Protein AF-G7MB43-F1 (afdb_monomer_lite)

Foldseek 3Di:
DDWDQDPVVRDIWQFDADDPVLVVVLVVCCVPPNLVSLLSRCQRGTPPPPLVPVVLCVVDVDPDSSVSCCVVDPSVVSVVVSCVNVCVVVDDDDPDPDDD

Radius of gyration: 13.61 Å; chains: 1; bounding box: 40×26×32 Å

pLDDT: mean 72.55, std 13.57, range [34.59, 85.25]

Secondary structure (DSSP, 8-state):
-EEEEETTTTEEEEE-PPPHHHHHHHHHHHTT-HHHHHHHHHHHHEEES-TT-HHHHHHS--SSGGGHHHHHS-HHHHHHHHHHHHHTTS------S---

Sequence (100 aa):
MEEIYISRLGIGVSIIEPNSEVKRKIDALVKKDMVAAFKELVFNCVVKPDLKDPKLKKTFPCTNESDIVCKLFTLGELKYIADEIIGIKNDVVTKRIKSY

Structure (mmCIF, N/CA/C/O backbone):
data_AF-G7MB43-F1
#
_entry.id   AF-G7MB43-F1
#
loop_
_atom_site.group_PDB
_atom_site.id
_atom_site.type_symbol
_atom_site.label_atom_id
_atom_site.label_alt_id
_atom_site.label_comp_id
_atom_site.label_asym_id
_atom_site.label_entity_id
_atom_site.label_seq_id
_atom_site.pdbx_PDB_ins_code
_atom_site.Cartn_x
_atom_site.Cartn_y
_atom_site.Cartn_z
_atom_site.occupancy
_atom_site.B_iso_or_equiv
_atom_site.auth_seq_id
_atom_site.auth_comp_id
_atom_site.auth_asym_id
_atom_site.auth_atom_id
_atom_site.pdbx_PDB_model_num
ATOM 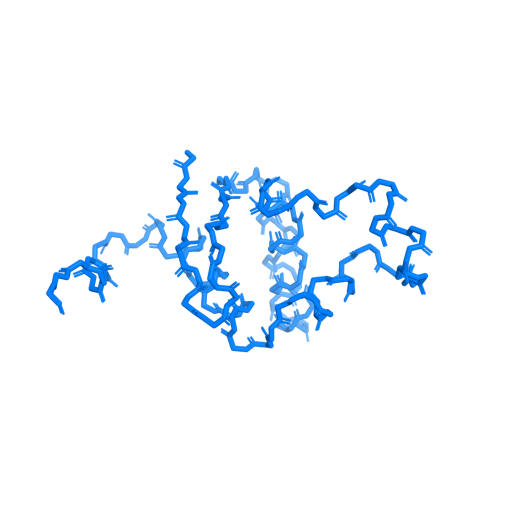1 N N . MET A 1 1 ? -11.496 7.432 -7.676 1.00 62.50 1 MET A N 1
ATOM 2 C CA . MET A 1 1 ? -11.302 7.277 -6.220 1.00 62.50 1 MET A CA 1
ATOM 3 C C . MET A 1 1 ? -12.063 6.035 -5.842 1.00 62.50 1 MET A C 1
ATOM 5 O O . MET A 1 1 ? -13.266 6.008 -6.070 1.00 62.50 1 MET A O 1
ATOM 9 N N . GLU A 1 2 ? -11.360 5.019 -5.366 1.00 75.06 2 GLU A N 1
ATOM 10 C CA . GLU A 1 2 ? -11.967 3.777 -4.889 1.00 75.06 2 GLU A CA 1
ATOM 11 C C . GLU A 1 2 ? -11.776 3.657 -3.385 1.00 75.06 2 GLU A C 1
ATOM 13 O O . GLU A 1 2 ? -10.869 4.261 -2.818 1.00 75.06 2 GLU A O 1
ATOM 18 N N . GLU A 1 3 ? -12.670 2.928 -2.729 1.00 77.81 3 GLU A N 1
ATOM 19 C CA . GLU A 1 3 ? -12.609 2.704 -1.292 1.00 77.81 3 GLU A CA 1
ATOM 20 C C . GLU A 1 3 ? -12.621 1.207 -1.012 1.00 77.81 3 GLU A C 1
ATOM 22 O O . GLU A 1 3 ? -13.549 0.494 -1.393 1.00 77.81 3 GLU A O 1
ATOM 27 N N . ILE A 1 4 ? -11.571 0.750 -0.341 1.00 79.00 4 ILE A N 1
ATOM 28 C CA . ILE A 1 4 ? -11.373 -0.631 0.071 1.00 79.00 4 ILE A CA 1
ATOM 29 C C . ILE A 1 4 ? -11.681 -0.708 1.555 1.00 79.00 4 ILE A C 1
ATOM 31 O O . ILE A 1 4 ? -11.044 -0.044 2.371 1.00 79.00 4 ILE A O 1
ATOM 35 N N . TYR A 1 5 ? -12.650 -1.532 1.932 1.00 78.50 5 TYR A N 1
ATOM 36 C CA . TYR A 1 5 ? -12.947 -1.746 3.340 1.00 78.50 5 TYR A CA 1
ATOM 37 C C . TYR A 1 5 ? -12.073 -2.862 3.903 1.00 78.50 5 TYR A C 1
ATOM 39 O O . TYR A 1 5 ? -12.148 -4.006 3.454 1.00 78.50 5 TYR A O 1
ATOM 47 N N . ILE A 1 6 ? -11.263 -2.545 4.913 1.00 77.31 6 ILE A N 1
ATOM 48 C CA . ILE A 1 6 ? -10.412 -3.534 5.573 1.00 77.31 6 ILE A CA 1
ATOM 49 C C . ILE A 1 6 ? -11.104 -4.005 6.846 1.00 77.31 6 ILE A C 1
ATOM 51 O O . ILE A 1 6 ? -11.039 -3.351 7.889 1.00 77.31 6 ILE A O 1
ATOM 55 N N . SER A 1 7 ? -11.727 -5.184 6.780 1.00 74.88 7 SER A N 1
ATOM 56 C CA . SER A 1 7 ? -12.477 -5.777 7.896 1.00 74.88 7 SER A CA 1
ATOM 57 C C . SER A 1 7 ? -11.645 -5.935 9.172 1.00 74.88 7 SER A C 1
ATOM 59 O O . SER A 1 7 ? -12.177 -5.785 10.265 1.00 74.88 7 SER A O 1
ATOM 61 N N . ARG A 1 8 ? -10.335 -6.192 9.050 1.00 74.69 8 ARG A N 1
ATOM 62 C CA . ARG A 1 8 ? -9.420 -6.328 10.195 1.00 74.69 8 ARG A CA 1
ATOM 63 C C . ARG A 1 8 ? -9.287 -5.039 11.005 1.00 74.69 8 ARG A C 1
ATOM 65 O O . ARG A 1 8 ? -9.205 -5.091 12.227 1.00 74.69 8 ARG A O 1
ATOM 72 N N . LEU A 1 9 ? -9.217 -3.903 10.317 1.00 70.06 9 LEU A N 1
ATOM 73 C CA . LEU A 1 9 ? -9.078 -2.586 10.935 1.00 70.06 9 LEU A CA 1
ATOM 74 C C . LEU A 1 9 ? -10.443 -1.952 11.224 1.00 70.06 9 LEU A C 1
ATOM 76 O O . LEU A 1 9 ? -10.525 -1.009 12.004 1.00 70.06 9 LEU A O 1
ATOM 80 N N . GLY A 1 10 ? -11.509 -2.451 10.592 1.00 74.38 10 GLY A N 1
ATOM 81 C CA . GLY A 1 10 ? -12.838 -1.851 10.653 1.00 74.38 10 GLY A CA 1
ATOM 82 C C . GLY A 1 10 ? -12.904 -0.472 9.987 1.00 74.38 10 GLY A C 1
ATOM 83 O O . GLY A 1 10 ? -13.852 0.274 10.233 1.00 74.38 10 GLY A O 1
ATOM 84 N N . ILE A 1 11 ? -11.910 -0.120 9.161 1.00 76.69 11 ILE A N 1
ATOM 85 C CA . ILE A 1 11 ? -11.804 1.185 8.496 1.00 76.69 11 ILE A CA 1
ATOM 86 C C . ILE A 1 11 ? -11.931 1.047 6.977 1.00 76.69 11 ILE A C 1
ATOM 88 O O . ILE A 1 11 ? -11.456 0.076 6.381 1.00 76.69 11 ILE A O 1
ATOM 92 N N . GLY A 1 12 ? -12.535 2.060 6.354 1.00 78.62 12 GLY A N 1
ATOM 93 C CA . GLY A 1 12 ? -12.481 2.270 4.909 1.00 78.62 12 GLY A CA 1
ATOM 94 C C . GLY A 1 12 ? -11.170 2.948 4.518 1.00 78.62 12 GLY A C 1
ATOM 95 O O . GLY A 1 12 ? -10.796 3.972 5.094 1.00 78.62 12 GLY A O 1
ATOM 96 N N . VAL A 1 13 ? -10.468 2.364 3.555 1.00 82.25 13 VAL A N 1
ATOM 97 C CA . VAL A 1 13 ? -9.221 2.871 2.987 1.00 82.25 13 VAL A CA 1
ATOM 98 C C . VAL A 1 13 ? -9.521 3.439 1.607 1.00 82.25 13 VAL A C 1
ATOM 100 O O . VAL A 1 13 ? -9.859 2.698 0.689 1.00 82.25 13 VAL A O 1
ATOM 103 N N . SER A 1 14 ? -9.402 4.751 1.435 1.00 83.38 14 SER A N 1
ATOM 104 C CA . SER A 1 14 ? -9.616 5.386 0.133 1.00 83.38 14 SER A CA 1
ATOM 105 C C . SER A 1 14 ? -8.314 5.388 -0.665 1.00 83.38 14 SER A C 1
ATOM 107 O O . SER A 1 14 ? -7.321 5.973 -0.223 1.00 83.38 14 SER A O 1
ATOM 109 N N . ILE A 1 15 ? -8.335 4.784 -1.852 1.00 85.12 15 ILE A N 1
ATOM 110 C CA . ILE A 1 15 ? -7.223 4.730 -2.799 1.00 85.12 15 ILE A CA 1
ATOM 111 C C . ILE A 1 15 ? -7.501 5.550 -4.066 1.00 85.12 15 ILE A C 1
ATOM 113 O O . ILE A 1 15 ? -8.637 5.707 -4.531 1.00 85.12 15 ILE A O 1
ATOM 117 N N . ILE A 1 16 ? -6.434 6.089 -4.645 1.00 83.62 16 ILE A N 1
ATOM 118 C CA . ILE A 1 16 ? -6.444 6.779 -5.933 1.00 83.62 16 ILE A CA 1
ATOM 119 C C . ILE A 1 16 ? -5.530 6.082 -6.924 1.00 83.62 16 ILE A C 1
ATOM 121 O O . ILE A 1 16 ? -4.561 5.426 -6.550 1.00 83.62 16 ILE A O 1
ATOM 125 N N . GLU A 1 17 ? -5.839 6.259 -8.204 1.00 81.75 17 GLU A N 1
ATOM 126 C CA . GLU A 1 17 ? -5.006 5.717 -9.261 1.00 81.75 17 GLU A CA 1
ATOM 127 C C . GLU A 1 17 ? -3.611 6.373 -9.226 1.00 81.75 17 GLU A C 1
ATOM 129 O O . GLU A 1 17 ? -3.509 7.607 -9.191 1.00 81.75 17 GLU A O 1
ATOM 134 N N . PRO A 1 18 ? -2.522 5.583 -9.256 1.00 79.94 18 PRO A N 1
ATOM 135 C CA . PRO A 1 18 ? -1.178 6.127 -9.261 1.00 79.94 18 PRO A CA 1
ATOM 136 C C . PRO A 1 18 ? -0.908 6.877 -10.560 1.00 79.94 18 PRO A C 1
ATOM 138 O O . PRO A 1 18 ? -1.179 6.388 -11.664 1.00 79.94 18 PRO A O 1
ATOM 141 N N . ASN A 1 19 ? -0.274 8.040 -10.428 1.00 81.31 19 ASN A N 1
ATOM 142 C CA . ASN A 1 19 ? 0.193 8.802 -11.577 1.00 81.31 19 ASN A CA 1
ATOM 143 C C . ASN A 1 19 ? 1.303 8.039 -12.333 1.00 81.31 19 ASN A C 1
ATOM 145 O O . ASN A 1 19 ? 1.975 7.164 -11.777 1.00 81.31 19 ASN A O 1
ATOM 149 N N . SER A 1 20 ? 1.530 8.390 -13.599 1.00 82.19 20 SER A N 1
ATOM 150 C CA . SER A 1 20 ? 2.497 7.727 -14.488 1.00 82.19 20 SER A CA 1
ATOM 151 C C . SER A 1 20 ? 3.914 7.654 -13.903 1.00 82.19 20 SER A C 1
ATOM 153 O O . SER A 1 20 ? 4.607 6.651 -14.072 1.00 82.19 20 SER A O 1
ATOM 155 N N . GLU A 1 21 ? 4.336 8.677 -13.158 1.00 84.25 21 GLU A N 1
ATOM 156 C CA . GLU A 1 21 ? 5.630 8.692 -12.466 1.00 84.25 21 GLU A CA 1
ATOM 157 C C . GLU A 1 21 ? 5.718 7.652 -11.346 1.00 84.25 21 GLU A C 1
ATOM 159 O O . GLU A 1 21 ? 6.734 6.966 -11.215 1.00 84.25 21 GLU A O 1
ATOM 164 N N . VAL A 1 22 ? 4.647 7.506 -10.560 1.00 82.25 22 VAL A N 1
ATOM 165 C CA . VAL A 1 22 ? 4.572 6.508 -9.488 1.00 82.25 22 VAL A CA 1
ATOM 166 C C . VAL A 1 22 ? 4.634 5.124 -10.113 1.00 82.25 22 VAL A C 1
ATOM 168 O O . VAL A 1 22 ? 5.533 4.364 -9.777 1.00 82.25 22 VAL A O 1
ATOM 171 N N . LYS A 1 23 ? 3.787 4.836 -11.110 1.00 82.31 23 LYS A N 1
ATOM 172 C CA . LYS A 1 23 ? 3.786 3.549 -11.831 1.00 82.31 23 LYS A CA 1
ATOM 173 C C . LYS A 1 23 ? 5.184 3.162 -12.327 1.00 82.31 23 LYS A C 1
ATOM 175 O O . LYS A 1 23 ? 5.604 2.025 -12.143 1.00 82.31 23 LYS A O 1
ATOM 180 N N . ARG A 1 24 ? 5.939 4.114 -12.885 1.00 84.12 24 ARG A N 1
ATOM 181 C CA . ARG A 1 24 ? 7.306 3.875 -13.371 1.00 84.12 24 ARG A CA 1
ATOM 182 C C . ARG A 1 24 ? 8.293 3.543 -12.248 1.00 84.12 24 ARG A C 1
ATOM 184 O O . ARG A 1 24 ? 9.139 2.669 -12.428 1.00 84.12 24 ARG A O 1
ATOM 191 N N . LYS A 1 25 ? 8.189 4.215 -11.095 1.00 83.62 25 LYS A N 1
ATOM 192 C CA . LYS A 1 25 ? 8.987 3.878 -9.903 1.00 83.62 25 LYS A CA 1
ATOM 193 C C . LYS A 1 25 ? 8.640 2.486 -9.387 1.00 83.62 25 LYS A C 1
ATOM 195 O O . LYS A 1 25 ? 9.547 1.712 -9.103 1.00 83.62 25 LYS A O 1
ATOM 200 N N . ILE A 1 26 ? 7.352 2.161 -9.319 1.00 83.44 26 ILE A N 1
ATOM 201 C CA . ILE A 1 26 ? 6.873 0.851 -8.874 1.00 83.44 26 ILE A CA 1
ATOM 202 C C . ILE A 1 26 ? 7.374 -0.253 -9.801 1.00 83.44 26 ILE A C 1
ATOM 204 O O . ILE A 1 26 ? 7.944 -1.210 -9.302 1.00 83.44 26 ILE A O 1
ATOM 208 N N . ASP A 1 27 ? 7.272 -0.108 -11.123 1.00 83.50 27 ASP A N 1
ATOM 209 C CA . ASP A 1 27 ? 7.766 -1.117 -12.077 1.00 83.50 27 ASP A CA 1
ATOM 210 C C . ASP A 1 27 ? 9.271 -1.396 -11.910 1.00 83.50 27 ASP A C 1
ATOM 212 O O . ASP A 1 27 ? 9.720 -2.545 -11.923 1.00 83.50 27 ASP A O 1
ATOM 216 N N . ALA A 1 28 ? 10.059 -0.342 -11.673 1.00 85.25 28 ALA A N 1
ATOM 217 C CA . ALA A 1 28 ? 11.483 -0.473 -11.382 1.00 85.25 28 ALA A CA 1
ATOM 218 C C . ALA A 1 28 ? 11.748 -1.161 -10.030 1.00 85.25 28 ALA A C 1
ATOM 220 O O . ALA A 1 28 ? 12.717 -1.914 -9.909 1.00 85.25 28 ALA A O 1
ATOM 221 N N . LEU A 1 29 ? 10.900 -0.908 -9.027 1.00 83.56 29 LEU A N 1
ATOM 222 C CA . LEU A 1 29 ? 10.996 -1.522 -7.705 1.00 83.56 29 LEU A CA 1
ATOM 223 C C . LEU A 1 29 ? 10.550 -2.982 -7.725 1.00 83.56 29 LEU A C 1
ATOM 225 O O . LEU A 1 29 ? 11.276 -3.802 -7.189 1.00 83.56 29 LEU A O 1
ATOM 229 N N . VAL A 1 30 ? 9.461 -3.349 -8.408 1.00 82.44 30 VAL A N 1
ATOM 230 C CA . VAL A 1 30 ? 8.971 -4.740 -8.495 1.00 82.44 30 VAL A CA 1
ATOM 231 C C . VAL A 1 30 ? 10.055 -5.685 -9.024 1.00 82.44 30 VAL A C 1
ATOM 233 O O . VAL A 1 30 ? 10.149 -6.824 -8.575 1.00 82.44 30 VAL A O 1
ATOM 236 N N . LYS A 1 31 ? 10.918 -5.202 -9.927 1.00 80.88 31 LYS A N 1
ATOM 237 C CA . LYS A 1 31 ? 12.056 -5.964 -10.472 1.00 80.88 31 LYS A CA 1
ATOM 238 C C . LYS A 1 31 ? 13.185 -6.216 -9.468 1.00 80.88 31 LYS A C 1
ATOM 240 O O . LYS A 1 31 ? 13.976 -7.128 -9.684 1.00 80.88 31 LYS A O 1
ATOM 245 N N . LYS A 1 32 ? 13.303 -5.396 -8.421 1.00 83.62 32 LYS A N 1
ATOM 246 C CA . LYS A 1 32 ? 14.361 -5.488 -7.401 1.00 83.62 32 LYS A CA 1
ATOM 247 C C . LYS A 1 32 ? 13.831 -6.025 -6.079 1.00 83.62 32 LYS A C 1
ATOM 249 O O . LYS A 1 32 ? 14.377 -6.976 -5.538 1.00 83.62 32 LYS A O 1
ATOM 254 N N . ASP A 1 33 ? 12.787 -5.387 -5.572 1.00 83.25 33 ASP A N 1
ATOM 255 C CA . ASP A 1 33 ? 12.164 -5.651 -4.289 1.00 83.25 33 ASP A CA 1
ATOM 256 C C . ASP A 1 33 ? 10.653 -5.396 -4.386 1.00 83.25 33 ASP A C 1
ATOM 258 O O . ASP A 1 33 ? 10.165 -4.260 -4.416 1.00 83.25 33 ASP A O 1
ATOM 262 N N . MET A 1 34 ? 9.900 -6.491 -4.458 1.00 78.12 34 MET A N 1
ATOM 263 C CA . MET A 1 34 ? 8.447 -6.452 -4.593 1.00 78.12 34 MET A CA 1
ATOM 264 C C . MET A 1 34 ? 7.771 -5.861 -3.346 1.00 78.12 34 MET A C 1
ATOM 266 O O . MET A 1 34 ? 6.756 -5.177 -3.463 1.00 78.12 34 MET A O 1
ATOM 270 N N . VAL A 1 35 ? 8.342 -6.065 -2.155 1.00 79.50 35 VAL A N 1
ATOM 271 C CA . VAL A 1 35 ? 7.773 -5.542 -0.907 1.00 79.50 35 VAL A CA 1
ATOM 272 C C . VAL A 1 35 ? 7.924 -4.026 -0.857 1.00 79.50 35 VAL A C 1
ATOM 274 O O . VAL A 1 35 ? 6.949 -3.331 -0.573 1.00 79.50 35 VAL A O 1
ATOM 277 N N . ALA A 1 36 ? 9.106 -3.501 -1.186 1.00 82.44 36 ALA A N 1
ATOM 278 C CA . ALA A 1 36 ? 9.329 -2.059 -1.284 1.00 82.44 36 ALA A CA 1
ATOM 279 C C . ALA A 1 36 ? 8.411 -1.413 -2.333 1.00 82.44 36 ALA A C 1
ATOM 281 O O . ALA A 1 36 ? 7.856 -0.342 -2.093 1.00 82.44 36 ALA A O 1
ATOM 282 N N . ALA A 1 37 ? 8.183 -2.092 -3.461 1.00 84.81 37 ALA A N 1
ATOM 283 C CA . ALA A 1 37 ? 7.239 -1.633 -4.472 1.00 84.81 37 ALA A CA 1
ATOM 284 C C . ALA A 1 37 ? 5.812 -1.509 -3.910 1.00 84.81 37 ALA A C 1
ATOM 286 O O . ALA A 1 37 ? 5.175 -0.471 -4.062 1.00 84.81 37 ALA A O 1
ATOM 287 N N . PHE A 1 38 ? 5.312 -2.524 -3.203 1.00 82.50 38 PHE A N 1
ATOM 288 C CA . PHE A 1 38 ? 3.979 -2.446 -2.601 1.00 82.50 38 PHE A CA 1
ATOM 289 C C . PHE A 1 38 ? 3.867 -1.321 -1.569 1.00 82.50 38 PHE A C 1
ATOM 291 O O . PHE A 1 38 ? 2.874 -0.597 -1.580 1.00 82.50 38 PHE A O 1
ATOM 298 N N . LYS A 1 39 ? 4.893 -1.109 -0.733 1.00 84.00 39 LYS A N 1
ATOM 299 C CA . LYS A 1 39 ? 4.903 0.005 0.230 1.00 84.00 39 LYS A CA 1
ATOM 300 C C . LYS A 1 39 ? 4.788 1.360 -0.464 1.00 84.00 39 LYS A C 1
ATOM 302 O O . LYS A 1 39 ? 3.922 2.149 -0.103 1.00 84.00 39 LYS A O 1
ATOM 307 N N . GLU A 1 40 ? 5.614 1.610 -1.478 1.00 84.06 40 GLU A N 1
ATOM 308 C CA . GLU A 1 40 ? 5.611 2.872 -2.230 1.00 84.06 40 GLU A CA 1
ATOM 309 C C . GLU A 1 40 ? 4.301 3.105 -2.986 1.00 84.06 40 GLU A C 1
ATOM 311 O O . GLU A 1 40 ? 3.828 4.2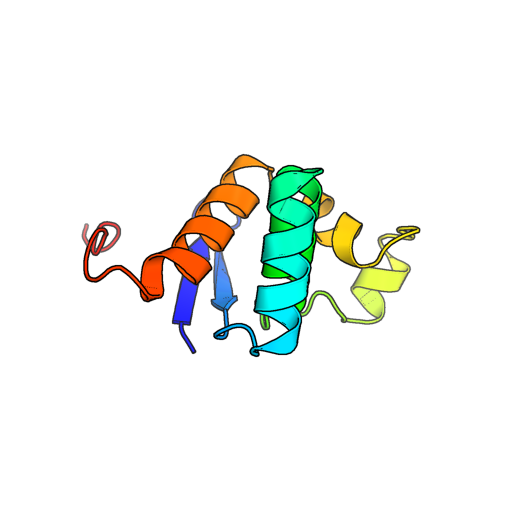40 -3.087 1.00 84.06 40 GLU A O 1
ATOM 316 N N . LEU A 1 41 ? 3.698 2.038 -3.509 1.00 84.94 41 LEU A N 1
ATOM 317 C CA . LEU A 1 41 ? 2.432 2.121 -4.220 1.00 84.94 41 LEU A CA 1
ATOM 318 C C . LEU A 1 41 ? 1.317 2.510 -3.249 1.00 84.94 41 LEU A C 1
ATOM 320 O O . LEU A 1 41 ? 0.630 3.502 -3.478 1.00 84.94 41 LEU A O 1
ATOM 324 N N . VAL A 1 42 ? 1.178 1.778 -2.144 1.00 83.44 42 VAL A N 1
ATOM 325 C CA . VAL A 1 42 ? 0.145 2.036 -1.137 1.00 83.44 42 VAL A CA 1
ATOM 326 C C . VAL A 1 42 ? 0.368 3.400 -0.481 1.00 83.44 42 VAL A C 1
ATOM 328 O O . VAL A 1 42 ? -0.586 4.153 -0.342 1.00 83.44 42 VAL A O 1
ATOM 331 N N . PHE A 1 43 ? 1.608 3.791 -0.179 1.00 82.94 43 PHE A N 1
ATOM 332 C CA . PHE A 1 43 ? 1.910 5.104 0.401 1.00 82.94 43 PHE A CA 1
ATOM 333 C C . PHE A 1 43 ? 1.474 6.277 -0.492 1.00 82.94 43 PHE A C 1
ATOM 335 O O . PHE A 1 43 ? 0.979 7.287 0.006 1.00 82.94 43 PHE A O 1
ATOM 342 N N . ASN A 1 44 ? 1.649 6.158 -1.813 1.00 84.56 44 ASN A N 1
ATOM 343 C CA . ASN A 1 44 ? 1.251 7.212 -2.750 1.00 84.56 44 ASN A CA 1
ATOM 344 C C . ASN A 1 44 ? -0.212 7.134 -3.193 1.00 84.56 44 ASN A C 1
ATOM 346 O O . ASN A 1 44 ? -0.764 8.157 -3.596 1.00 84.56 44 ASN A O 1
ATOM 350 N N . CYS A 1 45 ? -0.820 5.949 -3.168 1.00 84.00 45 CYS A N 1
ATOM 351 C CA . CYS A 1 45 ? -2.189 5.751 -3.638 1.00 84.00 45 CYS A CA 1
ATOM 352 C C . CYS A 1 45 ? -3.215 5.844 -2.512 1.00 84.00 45 CYS A C 1
ATOM 354 O O . CYS A 1 45 ? -4.352 6.211 -2.779 1.00 84.00 45 CYS A O 1
ATOM 356 N N . VAL A 1 46 ? -2.857 5.532 -1.266 1.00 82.62 46 VAL A N 1
ATOM 357 C CA . VAL A 1 46 ? -3.764 5.666 -0.123 1.00 82.62 46 VAL A CA 1
ATOM 358 C C . VAL A 1 46 ? -3.886 7.135 0.259 1.00 82.62 46 VAL A C 1
ATOM 360 O O . VAL A 1 46 ? -2.925 7.781 0.671 1.00 82.62 46 VAL A O 1
ATOM 363 N N . VAL A 1 47 ? -5.104 7.651 0.135 1.00 79.31 47 VAL A N 1
ATOM 364 C CA . VAL A 1 47 ? -5.490 9.000 0.564 1.00 79.31 47 VAL A CA 1
ATOM 365 C C . VAL A 1 47 ? -6.069 8.968 1.973 1.00 79.31 47 VAL A C 1
ATOM 367 O O . VAL A 1 47 ? -5.869 9.904 2.744 1.00 79.31 47 VAL A O 1
ATOM 370 N N . LYS A 1 48 ? -6.795 7.898 2.321 1.00 76.44 48 LYS A N 1
ATOM 371 C CA . LYS A 1 48 ? -7.348 7.698 3.664 1.00 76.44 48 LYS A CA 1
ATOM 372 C C . LYS A 1 48 ? -7.093 6.272 4.133 1.00 76.44 48 LYS A C 1
ATOM 374 O O . LYS A 1 48 ? -7.366 5.372 3.348 1.00 76.44 48 LYS A O 1
ATOM 379 N N . PRO A 1 49 ? -6.649 6.044 5.381 1.00 69.69 49 PRO A N 1
ATOM 380 C CA . PRO A 1 49 ? -6.266 7.038 6.396 1.00 69.69 49 PRO A CA 1
ATOM 381 C C . PRO A 1 49 ? -5.098 7.930 5.936 1.00 69.69 49 PRO A C 1
ATOM 383 O O . PRO A 1 49 ? -4.306 7.508 5.100 1.00 69.69 49 PRO A O 1
ATOM 386 N N . ASP A 1 50 ? -5.023 9.172 6.430 1.00 70.25 50 ASP A N 1
ATOM 387 C CA . ASP A 1 50 ? -3.983 10.121 6.009 1.00 70.25 50 ASP A CA 1
ATOM 388 C C . ASP A 1 50 ? -2.622 9.696 6.577 1.00 70.25 50 ASP A C 1
ATOM 390 O O . ASP A 1 50 ? -2.250 10.014 7.706 1.00 70.25 50 ASP A O 1
ATOM 394 N N . LEU A 1 51 ? -1.875 8.940 5.774 1.00 71.31 51 LEU A N 1
ATOM 395 C CA . LEU A 1 51 ? -0.534 8.453 6.105 1.00 71.31 51 LEU A CA 1
ATOM 396 C C . LEU A 1 51 ? 0.487 9.592 6.235 1.00 71.31 51 LEU A C 1
ATOM 398 O O . LEU A 1 51 ? 1.574 9.390 6.778 1.00 71.31 51 LEU A O 1
ATOM 402 N N . LYS A 1 52 ? 0.151 10.787 5.737 1.00 68.25 52 LYS A N 1
ATOM 403 C CA . LYS A 1 52 ? 0.980 11.990 5.815 1.00 68.25 52 LYS A CA 1
ATOM 404 C C . LYS A 1 52 ? 0.609 12.857 7.013 1.00 68.25 52 LYS A C 1
ATOM 406 O O . LYS A 1 52 ? 1.259 13.888 7.211 1.00 68.25 52 LYS A O 1
ATOM 411 N N . ASP A 1 53 ? -0.362 12.435 7.826 1.00 74.62 53 ASP A N 1
ATOM 412 C CA . ASP A 1 53 ? -0.795 13.198 8.985 1.00 74.62 53 ASP A CA 1
ATOM 413 C C . ASP A 1 53 ? 0.389 13.429 9.950 1.00 74.62 53 ASP A C 1
ATOM 415 O O . ASP A 1 53 ? 1.101 12.494 10.347 1.00 74.62 53 ASP A O 1
ATOM 419 N N . PRO A 1 54 ? 0.640 14.687 10.346 1.00 67.81 54 PRO A N 1
ATOM 420 C CA . PRO A 1 54 ? 1.780 15.030 11.183 1.00 67.81 54 PRO A CA 1
ATOM 421 C C . PRO A 1 54 ? 1.701 14.424 12.592 1.00 67.81 54 PRO A C 1
ATOM 423 O O . PRO A 1 54 ? 2.740 14.288 13.241 1.00 67.81 54 PRO A O 1
ATOM 426 N N . LYS A 1 55 ? 0.514 14.038 13.088 1.00 72.00 55 LYS A N 1
ATOM 427 C CA . LYS A 1 55 ? 0.387 13.300 14.354 1.00 72.00 55 LYS A CA 1
ATOM 428 C C . LYS A 1 55 ? 0.857 11.862 14.175 1.00 72.00 55 LYS A C 1
ATOM 430 O O . LYS A 1 55 ? 1.633 11.398 15.001 1.00 72.00 55 LYS A O 1
ATOM 435 N N . LEU A 1 56 ? 0.492 11.203 13.074 1.00 69.69 56 LEU A N 1
ATOM 436 C CA . LEU A 1 56 ? 0.992 9.866 12.728 1.00 69.69 56 LEU A CA 1
ATOM 437 C C . LEU A 1 56 ? 2.520 9.851 12.590 1.00 69.69 56 LEU A C 1
ATOM 439 O O . LEU A 1 56 ? 3.174 9.000 13.192 1.00 69.69 56 LEU A O 1
ATOM 443 N N . LYS A 1 57 ? 3.103 10.847 11.911 1.00 66.94 57 LYS A N 1
ATOM 444 C CA . LYS A 1 57 ? 4.567 11.009 11.810 1.00 66.94 57 LYS A CA 1
ATOM 445 C C . LYS A 1 57 ? 5.255 11.237 13.159 1.00 66.94 57 LYS A C 1
ATOM 447 O O . LYS A 1 57 ? 6.385 10.802 13.351 1.00 66.94 57 LYS A O 1
ATOM 452 N N . LYS A 1 58 ? 4.590 11.916 14.101 1.00 67.00 58 LYS A N 1
ATOM 453 C CA . LYS A 1 58 ? 5.102 12.092 15.472 1.00 67.00 58 LYS A CA 1
ATOM 454 C C . LYS A 1 58 ? 4.988 10.819 16.309 1.00 67.00 58 LYS A C 1
ATOM 456 O O . LYS A 1 58 ? 5.862 10.565 17.130 1.00 67.00 58 LYS A O 1
ATOM 461 N N . THR A 1 59 ? 3.925 10.039 16.125 1.00 66.38 59 THR A N 1
ATOM 462 C CA . THR A 1 59 ? 3.691 8.788 16.861 1.00 66.38 59 THR A CA 1
ATOM 463 C C . THR A 1 59 ? 4.566 7.642 16.347 1.00 66.38 59 THR A C 1
ATOM 465 O O . THR A 1 59 ? 4.984 6.797 17.135 1.00 66.38 59 THR A O 1
ATOM 468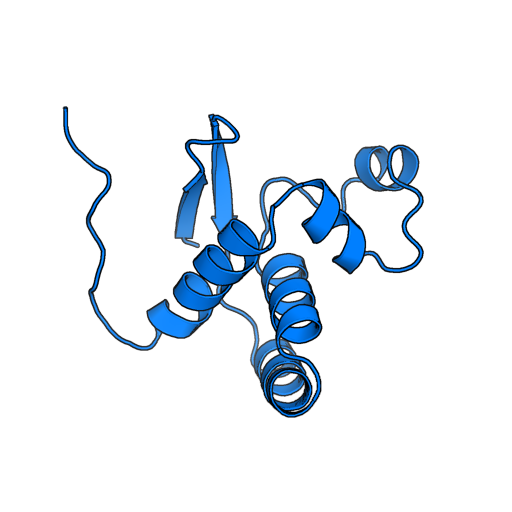 N N . PHE A 1 60 ? 4.888 7.630 15.052 1.00 64.38 60 PHE A N 1
ATOM 469 C CA . PHE A 1 60 ? 5.743 6.630 14.419 1.00 64.38 60 PHE A CA 1
ATOM 470 C C . PHE A 1 60 ? 6.973 7.308 13.799 1.00 64.38 60 PHE A C 1
ATOM 472 O O . PHE A 1 60 ? 6.925 7.689 12.628 1.00 64.38 60 PHE A O 1
ATOM 479 N N . PRO A 1 61 ? 8.083 7.464 14.550 1.00 60.38 61 PRO A N 1
ATOM 480 C CA . PRO A 1 61 ? 9.347 7.936 13.995 1.00 60.38 61 PRO A CA 1
ATOM 481 C C . PRO A 1 61 ? 9.931 6.860 13.066 1.00 60.38 61 PRO A C 1
ATOM 483 O O . PRO A 1 61 ? 10.768 6.050 13.458 1.00 60.38 61 PRO A O 1
ATOM 486 N N . CYS A 1 62 ? 9.438 6.813 11.833 1.00 63.34 62 CYS A N 1
ATOM 487 C CA . CYS A 1 62 ? 9.924 5.933 10.780 1.00 63.34 62 CYS A CA 1
ATOM 488 C C . CYS A 1 62 ? 10.955 6.680 9.928 1.00 63.34 62 CYS A C 1
ATOM 490 O O . CYS A 1 62 ? 10.735 7.823 9.536 1.00 63.34 62 CYS A O 1
ATOM 492 N N . THR A 1 63 ? 12.076 6.025 9.616 1.00 62.06 63 THR A N 1
ATOM 493 C CA . THR A 1 63 ? 13.137 6.589 8.761 1.00 62.06 63 THR A CA 1
ATOM 494 C C . THR A 1 63 ? 12.644 6.855 7.338 1.00 62.06 63 THR A C 1
ATOM 496 O O . THR A 1 63 ? 13.063 7.824 6.717 1.00 62.06 63 THR A O 1
ATOM 499 N N . ASN A 1 64 ? 11.722 6.019 6.853 1.00 64.12 64 ASN A N 1
ATOM 500 C CA . ASN A 1 64 ? 11.033 6.196 5.582 1.00 64.12 64 ASN A CA 1
ATOM 501 C C . ASN A 1 64 ? 9.535 6.339 5.835 1.00 64.12 64 ASN A C 1
ATOM 503 O O . ASN A 1 64 ? 8.943 5.529 6.550 1.00 64.12 64 ASN A O 1
ATOM 507 N N . GLU A 1 65 ? 8.918 7.344 5.215 1.00 65.00 65 GLU A N 1
ATOM 508 C CA . GLU A 1 65 ? 7.478 7.592 5.334 1.00 65.00 65 GLU A CA 1
ATOM 509 C C . GLU A 1 65 ? 6.654 6.383 4.862 1.00 65.00 65 GLU A C 1
ATOM 511 O O . GLU A 1 65 ? 5.607 6.099 5.430 1.00 65.00 65 GLU A O 1
ATOM 516 N N . SER A 1 66 ? 7.166 5.597 3.912 1.00 68.38 66 SER A N 1
ATOM 517 C CA . SER A 1 66 ? 6.549 4.361 3.426 1.00 68.38 66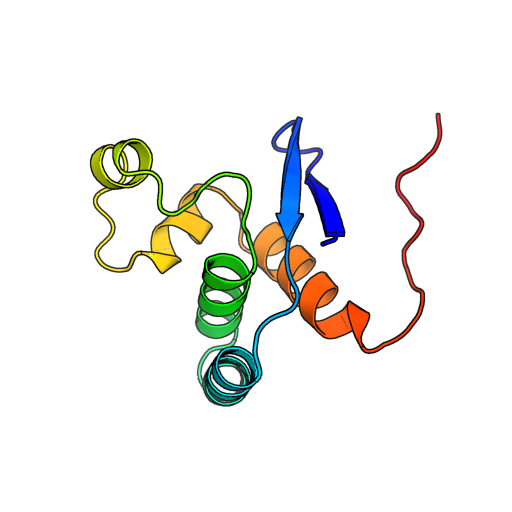 SER A CA 1
ATOM 518 C C . SER A 1 66 ? 6.641 3.169 4.388 1.00 68.38 66 SER A C 1
ATOM 520 O O . SER A 1 66 ? 5.945 2.168 4.205 1.00 68.38 66 SER A O 1
ATOM 522 N N . ASP A 1 67 ? 7.426 3.260 5.464 1.00 71.94 67 ASP A N 1
ATOM 523 C CA . ASP A 1 67 ? 7.496 2.198 6.473 1.00 71.94 67 ASP A CA 1
ATOM 524 C C . ASP A 1 67 ? 6.319 2.253 7.463 1.00 71.94 67 ASP A C 1
ATOM 526 O O . ASP A 1 67 ? 5.903 1.220 7.993 1.00 71.94 67 ASP A O 1
ATOM 530 N N . ILE A 1 68 ? 5.689 3.427 7.630 1.00 78.75 68 ILE A N 1
ATOM 531 C CA . ILE A 1 68 ? 4.461 3.570 8.433 1.00 78.75 68 ILE A CA 1
ATOM 532 C C . ILE A 1 68 ? 3.324 2.708 7.876 1.00 78.75 68 ILE A C 1
ATOM 534 O O . ILE A 1 68 ? 2.469 2.222 8.615 1.00 78.75 68 ILE A O 1
ATOM 538 N N . VAL A 1 69 ? 3.352 2.448 6.570 1.00 76.81 69 VAL A N 1
ATOM 539 C CA . VAL A 1 69 ? 2.361 1.623 5.885 1.00 76.81 69 VAL A CA 1
ATOM 540 C C . VAL A 1 69 ? 2.474 0.169 6.337 1.00 76.81 69 VAL A C 1
ATOM 542 O O . VAL A 1 69 ? 1.453 -0.480 6.506 1.00 76.81 69 VAL A O 1
ATOM 545 N N . CYS A 1 70 ? 3.678 -0.319 6.660 1.00 73.50 70 CYS A N 1
ATOM 546 C CA . CYS A 1 70 ? 3.871 -1.631 7.291 1.00 73.50 70 CYS A CA 1
ATOM 547 C C . CYS A 1 70 ? 3.505 -1.670 8.781 1.00 73.50 70 CYS A 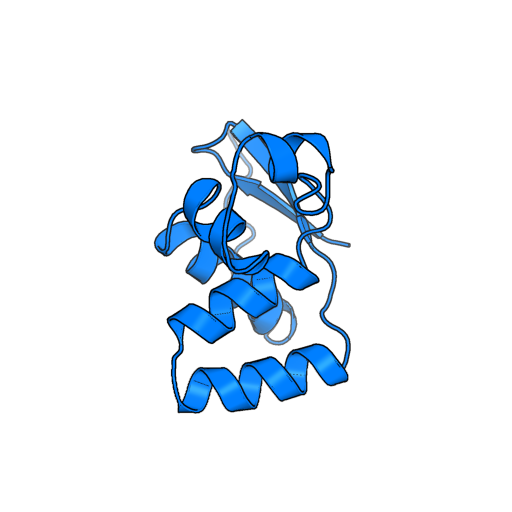C 1
ATOM 549 O O . CYS A 1 70 ? 3.374 -2.755 9.347 1.00 73.50 70 CYS A O 1
ATOM 551 N N . LYS A 1 71 ? 3.379 -0.512 9.439 1.00 76.75 71 LYS A N 1
ATOM 552 C CA . LYS A 1 71 ? 2.880 -0.420 10.819 1.00 76.75 71 LYS A CA 1
ATOM 553 C C . LYS A 1 71 ? 1.357 -0.423 10.867 1.00 76.75 71 LYS A C 1
ATOM 555 O O . LYS A 1 71 ? 0.787 -1.010 11.782 1.00 76.75 71 LYS A O 1
ATOM 560 N N . LEU A 1 72 ? 0.720 0.219 9.891 1.00 75.38 72 LEU A N 1
ATOM 561 C CA . LEU A 1 72 ? -0.735 0.332 9.792 1.00 75.38 72 LEU A CA 1
ATOM 562 C C . LEU A 1 72 ? -1.365 -0.875 9.094 1.00 75.38 72 LEU A C 1
ATOM 564 O O . LEU A 1 72 ? -2.396 -1.374 9.537 1.00 75.38 72 LEU A O 1
ATOM 568 N N . PHE A 1 73 ? -0.720 -1.375 8.045 1.00 79.81 73 PHE A N 1
ATOM 569 C CA . PHE A 1 73 ? -1.185 -2.495 7.241 1.00 79.81 73 PHE A CA 1
ATOM 570 C C . PHE A 1 73 ? -0.189 -3.648 7.314 1.00 79.81 73 PHE A C 1
ATOM 572 O O . PHE A 1 73 ? 1.028 -3.467 7.362 1.00 79.81 73 PHE A O 1
ATOM 579 N N . THR A 1 74 ? -0.708 -4.868 7.308 1.00 80.56 74 THR A N 1
ATOM 580 C CA . THR A 1 74 ? 0.128 -6.064 7.163 1.00 80.56 74 THR A CA 1
ATOM 581 C C . THR A 1 74 ? 0.610 -6.229 5.726 1.00 80.56 74 THR A C 1
ATOM 583 O O . THR A 1 74 ? 0.018 -5.699 4.791 1.00 80.56 74 THR A O 1
ATOM 586 N N . LEU A 1 75 ? 1.660 -7.030 5.523 1.00 79.62 75 LEU A N 1
ATOM 587 C CA . LEU A 1 75 ? 2.140 -7.383 4.180 1.00 79.62 75 LEU A CA 1
ATOM 588 C C . LEU A 1 75 ? 1.041 -8.000 3.298 1.00 79.62 75 LEU A C 1
ATOM 590 O O . LEU A 1 75 ? 1.023 -7.755 2.095 1.00 79.62 75 LEU A O 1
ATOM 594 N N . GLY A 1 76 ? 0.119 -8.767 3.889 1.00 78.12 76 GLY A N 1
ATOM 595 C CA . GLY A 1 76 ? -1.032 -9.322 3.176 1.00 78.12 76 GLY A CA 1
ATOM 596 C C . GLY A 1 76 ? -1.989 -8.239 2.677 1.00 78.12 76 GLY A C 1
ATOM 597 O O . GLY A 1 76 ? -2.378 -8.264 1.515 1.00 78.12 76 GLY A O 1
ATOM 598 N N . GLU A 1 77 ? -2.303 -7.255 3.522 1.00 79.81 77 GLU A N 1
ATOM 599 C CA . GLU A 1 77 ? -3.155 -6.110 3.166 1.00 79.81 77 GLU A CA 1
ATOM 600 C C . GLU A 1 77 ? -2.469 -5.180 2.161 1.00 79.81 77 GLU A C 1
ATOM 602 O O . GLU A 1 77 ? -3.097 -4.752 1.203 1.00 79.81 77 GLU A O 1
ATOM 607 N N . LEU A 1 78 ? -1.168 -4.921 2.322 1.00 81.88 78 LEU A N 1
ATOM 608 C CA . LEU A 1 78 ? -0.361 -4.171 1.355 1.00 81.88 78 LEU A CA 1
ATOM 609 C C . LEU A 1 78 ? -0.403 -4.816 -0.024 1.00 81.88 78 LEU A C 1
ATOM 611 O O . LEU A 1 78 ? -0.632 -4.130 -1.016 1.00 81.88 78 LEU A O 1
ATOM 615 N N . LYS A 1 79 ? -0.190 -6.134 -0.078 1.00 80.56 79 LYS A N 1
ATOM 616 C CA . LYS A 1 79 ? -0.261 -6.892 -1.322 1.00 80.56 79 LYS A CA 1
ATOM 617 C C . LYS A 1 79 ? -1.668 -6.830 -1.907 1.00 80.56 79 LYS A C 1
ATOM 619 O O . LYS A 1 79 ? -1.785 -6.583 -3.093 1.00 80.56 79 LYS A O 1
ATOM 624 N N . TYR A 1 80 ? -2.702 -7.013 -1.089 1.00 80.69 80 TYR A N 1
ATOM 625 C CA . TYR A 1 80 ? -4.098 -6.943 -1.519 1.00 80.69 80 TYR A CA 1
ATOM 626 C C . TYR A 1 80 ? -4.436 -5.575 -2.125 1.00 80.69 80 TYR A C 1
ATOM 628 O O . TYR A 1 80 ? -4.856 -5.507 -3.269 1.00 80.69 80 TYR A O 1
ATOM 636 N N . ILE A 1 81 ? -4.142 -4.480 -1.417 1.00 80.38 81 ILE A N 1
ATOM 637 C CA . ILE A 1 81 ? -4.374 -3.113 -1.904 1.00 80.38 81 ILE A CA 1
ATOM 638 C C . ILE A 1 81 ? -3.550 -2.836 -3.165 1.00 80.38 81 ILE A C 1
ATOM 640 O O . ILE A 1 81 ? -4.034 -2.198 -4.093 1.00 80.38 81 ILE A O 1
ATOM 644 N N . ALA A 1 82 ? -2.299 -3.294 -3.210 1.00 79.56 82 ALA A N 1
ATOM 645 C CA . ALA A 1 82 ? -1.445 -3.098 -4.370 1.00 79.56 82 ALA A CA 1
ATOM 646 C C . ALA A 1 82 ? -1.940 -3.856 -5.603 1.00 79.56 82 ALA A C 1
ATOM 648 O O . ALA A 1 82 ? -1.909 -3.312 -6.709 1.00 79.56 82 ALA A O 1
ATOM 649 N N . ASP A 1 83 ? -2.400 -5.087 -5.400 1.00 78.50 83 ASP A N 1
ATOM 650 C CA . ASP A 1 83 ? -3.036 -5.897 -6.429 1.00 78.50 83 ASP A CA 1
ATOM 651 C C . ASP A 1 83 ? -4.347 -5.254 -6.875 1.00 78.50 83 ASP A C 1
ATOM 653 O O . ASP A 1 83 ? -4.585 -5.187 -8.066 1.00 78.50 83 ASP A O 1
ATOM 657 N N . GLU A 1 84 ? -5.122 -4.652 -5.971 1.00 78.50 84 GLU A N 1
ATOM 658 C CA . GLU A 1 84 ? -6.312 -3.873 -6.322 1.00 78.50 84 GLU A CA 1
ATOM 659 C C . GLU A 1 84 ? -5.931 -2.661 -7.191 1.00 78.50 84 GLU A C 1
ATOM 661 O O . GLU A 1 84 ? -6.461 -2.481 -8.280 1.00 78.50 84 GLU A O 1
ATOM 666 N N . ILE A 1 85 ? -4.930 -1.872 -6.788 1.00 77.12 85 ILE A N 1
ATOM 667 C CA . ILE A 1 85 ? -4.467 -0.682 -7.525 1.00 77.12 85 ILE A CA 1
ATOM 668 C C . ILE A 1 85 ? -3.974 -1.026 -8.942 1.00 77.12 85 ILE A C 1
ATOM 670 O O . ILE A 1 85 ? -4.225 -0.283 -9.895 1.00 77.12 85 ILE A O 1
ATOM 674 N N . ILE A 1 86 ? -3.228 -2.122 -9.086 1.00 73.19 86 ILE A N 1
ATOM 675 C CA . ILE A 1 86 ? -2.698 -2.583 -10.378 1.00 73.19 86 ILE A CA 1
ATOM 676 C C . ILE A 1 86 ? -3.786 -3.322 -11.172 1.00 73.19 86 ILE A C 1
ATOM 678 O O . ILE A 1 86 ? -3.893 -3.159 -12.387 1.00 73.19 86 ILE A O 1
ATOM 682 N N . GLY A 1 87 ? -4.600 -4.106 -10.478 1.00 62.97 87 GLY A N 1
ATOM 683 C CA . GLY A 1 87 ? -5.683 -4.948 -10.971 1.00 62.97 87 GLY A CA 1
ATOM 684 C C . GLY A 1 87 ? -6.908 -4.167 -11.426 1.00 62.97 87 GLY A C 1
ATOM 685 O O . GLY A 1 87 ? -7.622 -4.657 -12.286 1.00 62.97 87 GLY A O 1
ATOM 686 N N . ILE A 1 88 ? -7.089 -2.911 -11.009 1.00 56.56 88 ILE A N 1
ATOM 687 C CA . ILE A 1 88 ? -8.064 -1.985 -11.618 1.00 56.56 88 ILE A CA 1
ATOM 688 C C . ILE A 1 88 ? -7.832 -1.830 -13.133 1.00 56.56 88 ILE A C 1
ATOM 690 O O . ILE A 1 88 ? -8.769 -1.550 -13.879 1.00 56.56 88 ILE A O 1
ATOM 694 N N . LYS A 1 89 ? -6.612 -2.075 -13.637 1.00 50.91 89 LYS A N 1
ATOM 695 C CA . LYS A 1 89 ? -6.359 -2.149 -15.088 1.00 50.91 89 LYS A CA 1
ATOM 696 C C . LYS A 1 89 ? -6.760 -3.478 -15.747 1.00 50.91 89 LYS A C 1
ATOM 698 O O . LYS A 1 89 ? -6.829 -3.516 -16.971 1.00 50.91 89 LYS A O 1
ATOM 703 N N . ASN A 1 90 ? -7.017 -4.532 -14.976 1.00 42.44 90 ASN A N 1
ATOM 704 C CA . ASN A 1 90 ? -7.505 -5.841 -15.418 1.00 42.44 90 ASN A CA 1
ATOM 705 C C . ASN A 1 90 ? -8.898 -6.099 -14.817 1.00 42.44 90 ASN A C 1
ATOM 707 O O . ASN A 1 90 ? -9.053 -6.895 -13.902 1.00 42.44 90 ASN A O 1
ATOM 711 N N . ASP A 1 91 ? -9.887 -5.361 -15.317 1.00 42.78 91 ASP A N 1
ATOM 712 C CA . ASP A 1 91 ? -11.313 -5.707 -15.377 1.00 42.78 91 ASP A CA 1
ATOM 713 C C . ASP A 1 91 ? -11.801 -6.876 -14.464 1.00 42.78 91 ASP A C 1
ATOM 715 O O . ASP A 1 91 ? -11.601 -8.055 -14.747 1.00 42.78 91 ASP A O 1
ATOM 719 N N . VAL A 1 92 ? -12.565 -6.533 -13.415 1.00 43.62 92 VAL A N 1
ATOM 720 C CA . VAL A 1 92 ? -13.690 -7.351 -12.901 1.00 43.62 92 VAL A CA 1
ATOM 721 C C . VAL A 1 92 ? -13.340 -8.680 -12.205 1.00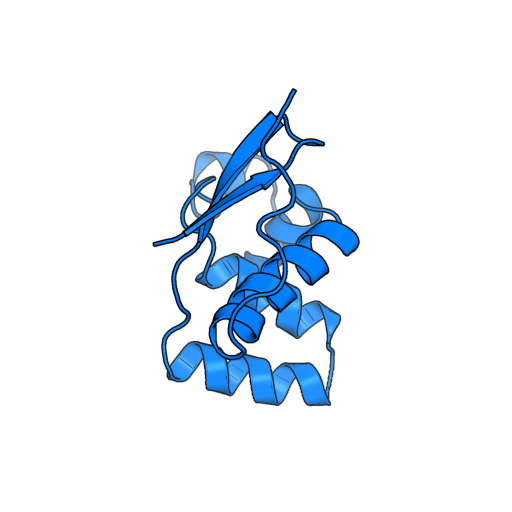 43.62 92 VAL A C 1
ATOM 723 O O . VAL A 1 92 ? -13.861 -9.722 -12.582 1.00 43.62 92 VAL A O 1
ATOM 726 N N . VAL A 1 93 ? -12.609 -8.698 -11.083 1.00 37.41 93 VAL A N 1
ATOM 727 C CA . VAL A 1 93 ? -12.673 -9.871 -10.176 1.00 37.41 93 VAL A CA 1
ATOM 728 C C . VAL A 1 93 ? -12.516 -9.492 -8.703 1.00 37.41 93 VAL A C 1
ATOM 730 O O . VAL A 1 93 ? -11.495 -9.796 -8.121 1.00 37.41 93 VAL A O 1
ATOM 733 N N . THR A 1 94 ? -13.539 -8.869 -8.104 1.00 38.88 94 THR A N 1
ATOM 734 C CA . THR A 1 94 ? -14.059 -9.163 -6.738 1.00 38.88 94 THR A CA 1
ATOM 735 C C . THR A 1 94 ? -14.991 -8.050 -6.241 1.00 38.88 94 THR A C 1
ATOM 737 O O . THR A 1 94 ? -14.833 -7.448 -5.182 1.00 38.88 94 THR A O 1
ATOM 740 N N . LYS A 1 95 ? -16.144 -7.917 -6.906 1.00 37.53 95 LYS A N 1
ATOM 741 C CA . LYS A 1 95 ? -17.399 -7.741 -6.155 1.00 37.53 95 LYS A CA 1
ATOM 742 C C . LYS A 1 95 ? -17.570 -8.953 -5.225 1.00 37.53 95 LYS A C 1
ATOM 744 O O . LYS A 1 95 ? -18.298 -9.880 -5.564 1.00 37.53 95 LYS A O 1
ATOM 749 N N . ARG A 1 96 ? -16.857 -9.020 -4.099 1.00 38.47 96 ARG A N 1
ATOM 750 C CA . ARG A 1 96 ? -17.012 -10.103 -3.114 1.00 38.47 96 ARG A CA 1
ATOM 751 C C . ARG A 1 96 ? -16.755 -9.672 -1.675 1.00 38.47 96 ARG A C 1
ATOM 753 O O . ARG A 1 96 ? -16.210 -10.446 -0.912 1.00 38.47 96 ARG A O 1
ATOM 760 N N . ILE A 1 97 ? -17.257 -8.510 -1.261 1.00 40.75 97 ILE A N 1
ATOM 761 C CA . ILE A 1 97 ? -17.739 -8.365 0.125 1.00 40.75 97 ILE A CA 1
ATOM 762 C C . ILE A 1 97 ? -18.877 -7.333 0.222 1.00 40.75 97 ILE A C 1
ATOM 764 O O . ILE A 1 97 ? -18.808 -6.320 0.905 1.00 40.75 97 ILE A O 1
ATOM 768 N N . LYS A 1 98 ? -19.977 -7.600 -0.484 1.00 41.91 98 LYS A N 1
ATOM 769 C CA . LYS A 1 98 ? -21.313 -7.262 0.021 1.00 41.91 98 LYS A CA 1
ATOM 770 C C . LYS A 1 98 ? -22.150 -8.527 -0.056 1.00 41.91 98 LYS A C 1
ATOM 772 O O . LYS A 1 98 ? -22.385 -9.021 -1.157 1.00 41.91 98 LYS A O 1
ATOM 777 N N . SER A 1 99 ? -22.541 -9.051 1.102 1.00 37.53 99 SER A N 1
ATOM 778 C CA . SER A 1 99 ? -23.949 -9.147 1.508 1.00 37.53 99 SER A CA 1
ATOM 779 C C . SER A 1 99 ? -24.137 -10.215 2.591 1.00 37.53 99 SER A C 1
ATOM 781 O O . SER A 1 99 ? -23.764 -11.365 2.374 1.00 37.53 99 SER A O 1
ATOM 783 N N . TYR A 1 100 ? -24.817 -9.776 3.658 1.00 34.59 100 TYR A N 1
ATOM 784 C CA . TYR A 1 100 ? -25.420 -10.500 4.789 1.00 34.59 100 TYR A CA 1
ATOM 785 C C . TYR A 1 100 ? -24.530 -10.859 5.978 1.00 34.59 100 TYR A C 1
ATOM 787 O O . TYR A 1 100 ? -23.620 -11.699 5.841 1.00 34.59 100 TYR A O 1
#